Protein AF-A0A441XK48-F1 (afdb_monomer)

Secondary structure (DSSP, 8-state):
-------------HHHHTTSHHHHHHHHHHHHH--HHHHHHTT-TTTHHHHHHHHHTT--S----SSSS--

Structure (mmCIF, N/CA/C/O backbone):
data_AF-A0A441XK48-F1
#
_entry.id   AF-A0A441XK48-F1
#
loop_
_atom_site.group_PDB
_atom_site.id
_atom_site.type_symbol
_atom_site.label_atom_id
_atom_site.label_alt_id
_atom_site.label_comp_id
_atom_site.label_asym_id
_atom_site.label_entity_id
_atom_site.label_seq_id
_atom_site.pdbx_PDB_ins_code
_atom_site.Cartn_x
_atom_site.Cartn_y
_atom_site.Cartn_z
_atom_site.occupancy
_atom_site.B_iso_or_equiv
_atom_site.auth_seq_id
_atom_site.auth_comp_id
_atom_site.auth_asym_id
_atom_site.auth_atom_id
_atom_site.pdbx_PDB_model_num
ATOM 1 N N . ASN A 1 1 ? 29.238 -16.528 -18.990 1.00 77.69 1 ASN A N 1
ATOM 2 C CA . ASN A 1 1 ? 28.741 -16.442 -17.598 1.00 77.69 1 ASN A CA 1
ATOM 3 C C . ASN A 1 1 ? 27.637 -15.404 -17.514 1.00 77.69 1 ASN A C 1
ATOM 5 O O . ASN A 1 1 ? 27.900 -14.263 -17.860 1.00 77.69 1 ASN A O 1
ATOM 9 N N . GLY A 1 2 ? 26.423 -15.798 -17.118 1.00 91.62 2 GLY A N 1
ATOM 10 C CA . GLY A 1 2 ? 25.276 -14.901 -16.919 1.00 91.62 2 GLY A CA 1
ATOM 11 C C . GLY A 1 2 ? 24.692 -15.057 -15.513 1.00 91.62 2 GLY A C 1
ATOM 12 O O . GLY A 1 2 ? 24.942 -16.068 -14.860 1.00 91.62 2 GLY A O 1
ATOM 13 N N . ILE A 1 3 ? 23.935 -14.058 -15.055 1.00 93.94 3 ILE A N 1
ATOM 14 C CA . ILE A 1 3 ? 23.233 -14.073 -13.764 1.00 93.94 3 ILE A CA 1
ATOM 15 C C . ILE A 1 3 ? 21.732 -14.137 -14.037 1.00 93.94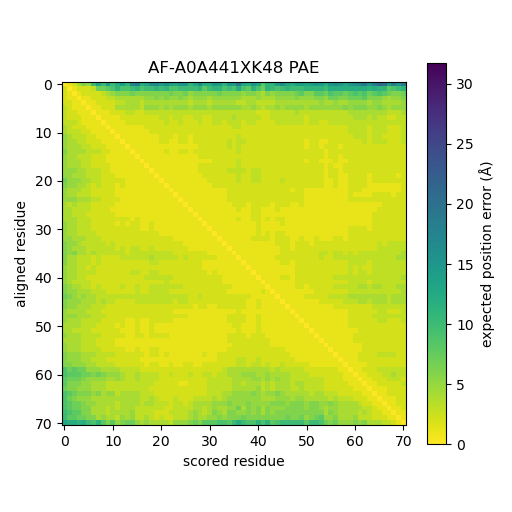 3 ILE A C 1
ATOM 17 O O . ILE A 1 3 ? 21.203 -13.332 -14.800 1.00 93.94 3 ILE A O 1
ATOM 21 N N . VAL A 1 4 ? 21.049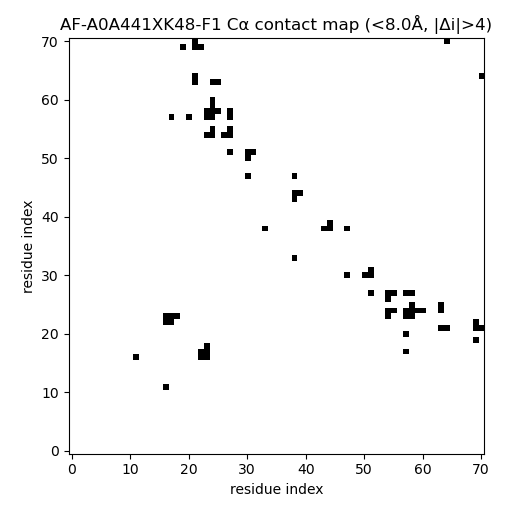 -15.085 -13.397 1.00 96.06 4 VAL A N 1
ATOM 22 C CA . VAL A 1 4 ? 19.585 -15.171 -13.415 1.00 96.06 4 VAL A CA 1
ATOM 23 C C . VAL A 1 4 ? 19.038 -14.386 -12.227 1.00 96.06 4 VAL A C 1
ATOM 25 O O . VAL A 1 4 ? 19.410 -14.648 -11.086 1.00 96.06 4 VAL A O 1
ATOM 28 N N . PHE A 1 5 ? 18.142 -13.437 -12.497 1.00 97.00 5 PHE A N 1
ATOM 29 C CA . PHE A 1 5 ? 17.444 -12.645 -11.484 1.00 97.00 5 PHE A CA 1
ATOM 30 C C . PHE A 1 5 ? 15.928 -12.772 -11.696 1.00 97.00 5 PHE A C 1
ATOM 32 O O . PHE A 1 5 ? 15.339 -11.991 -12.448 1.00 97.00 5 PHE A O 1
ATOM 39 N N . PRO A 1 6 ? 15.284 -13.803 -11.120 1.00 96.38 6 PRO A N 1
ATOM 40 C CA . PRO A 1 6 ? 13.864 -14.028 -11.327 1.00 96.38 6 PRO A CA 1
ATOM 41 C C . PRO A 1 6 ? 13.049 -13.049 -10.479 1.00 96.38 6 PRO A C 1
ATOM 43 O O . PRO A 1 6 ? 13.221 -12.963 -9.264 1.00 96.38 6 PRO A O 1
ATOM 46 N N . ILE A 1 7 ? 12.111 -12.348 -11.111 1.00 97.38 7 ILE A N 1
ATOM 47 C CA . ILE A 1 7 ? 11.166 -11.469 -10.420 1.00 97.38 7 ILE A CA 1
ATOM 48 C C . ILE A 1 7 ? 9.828 -12.200 -10.330 1.00 97.38 7 ILE A C 1
ATOM 50 O O . ILE A 1 7 ? 9.109 -12.340 -11.320 1.00 97.38 7 ILE A O 1
ATOM 54 N N . ARG A 1 8 ? 9.493 -12.694 -9.135 1.00 98.06 8 ARG A N 1
ATOM 55 C CA . ARG A 1 8 ? 8.194 -13.321 -8.867 1.00 98.06 8 ARG A CA 1
ATOM 56 C C . ARG A 1 8 ? 7.210 -12.267 -8.364 1.00 98.06 8 ARG A C 1
ATOM 58 O O . ARG A 1 8 ? 7.389 -11.727 -7.278 1.00 98.06 8 ARG A O 1
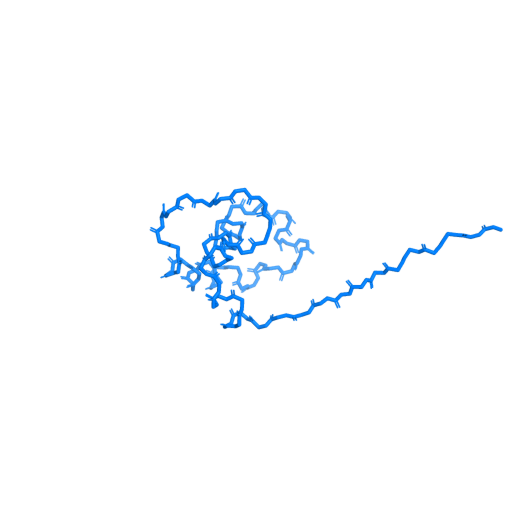ATOM 65 N N . CYS A 1 9 ? 6.158 -12.015 -9.136 1.00 98.00 9 CYS A N 1
ATOM 66 C CA . CYS A 1 9 ? 5.113 -11.053 -8.788 1.00 98.00 9 CYS A CA 1
ATOM 67 C C . CYS A 1 9 ? 3.883 -11.751 -8.192 1.00 98.00 9 CYS A C 1
ATOM 69 O O . CYS A 1 9 ? 3.460 -12.796 -8.689 1.00 98.00 9 CYS A O 1
ATOM 71 N N . TYR A 1 10 ? 3.295 -11.137 -7.165 1.00 97.81 10 TYR A N 1
ATOM 72 C CA . TYR A 1 10 ? 2.035 -11.547 -6.542 1.00 97.81 10 TYR A CA 1
ATOM 73 C C . TYR A 1 10 ? 1.011 -10.417 -6.662 1.00 97.81 10 TYR A C 1
ATOM 75 O O . TYR A 1 10 ? 1.383 -9.246 -6.738 1.00 97.81 10 TYR A O 1
ATOM 83 N N . LEU A 1 11 ? -0.271 -10.776 -6.664 1.00 98.31 11 LEU A N 1
ATOM 84 C CA . LEU A 1 11 ? -1.395 -9.844 -6.653 1.00 98.31 11 LEU A CA 1
ATOM 85 C C . LEU A 1 11 ? -2.350 -10.228 -5.521 1.00 98.31 11 LEU A C 1
ATOM 87 O O . LEU A 1 11 ? -2.480 -11.405 -5.192 1.00 98.31 11 LEU A O 1
ATOM 91 N N . ILE A 1 12 ? -3.011 -9.227 -4.951 1.00 98.19 12 ILE A N 1
ATOM 92 C CA . ILE A 1 12 ? -4.045 -9.364 -3.924 1.00 98.19 12 ILE A CA 1
ATOM 93 C C . ILE A 1 12 ? -5.065 -8.243 -4.130 1.00 98.19 12 ILE A C 1
ATOM 95 O O . ILE A 1 12 ? -4.682 -7.129 -4.503 1.00 98.19 12 ILE A O 1
ATOM 99 N N . LYS A 1 13 ? -6.357 -8.517 -3.929 1.00 98.38 13 LYS A N 1
ATOM 100 C CA . LYS A 1 13 ? -7.378 -7.459 -3.967 1.00 98.38 13 LYS A CA 1
ATOM 101 C C . LYS A 1 13 ? -7.297 -6.603 -2.706 1.00 98.38 13 LYS A C 1
ATOM 103 O O . LYS A 1 13 ? -6.929 -7.093 -1.643 1.00 98.38 13 LYS A O 1
ATOM 108 N N . MET A 1 14 ? -7.714 -5.341 -2.796 1.00 98.12 14 MET A N 1
ATOM 109 C CA . MET A 1 14 ? -7.769 -4.461 -1.621 1.00 98.12 14 MET A CA 1
ATOM 110 C C . MET A 1 14 ? -8.668 -5.042 -0.524 1.00 98.12 14 MET A C 1
ATOM 112 O O . MET A 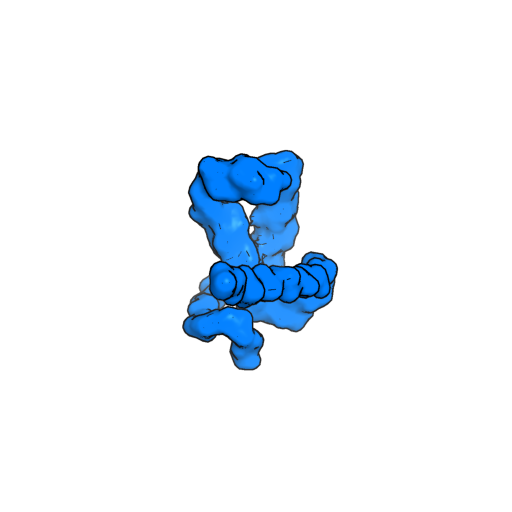1 14 ? -8.241 -5.099 0.624 1.00 98.12 14 MET A O 1
ATOM 116 N N . ASP A 1 15 ? -9.843 -5.562 -0.891 1.00 98.38 15 ASP A N 1
ATOM 117 C CA . ASP A 1 15 ? -10.785 -6.180 0.054 1.00 98.38 15 ASP A CA 1
ATOM 118 C C . ASP A 1 15 ? -10.210 -7.425 0.745 1.00 98.38 15 ASP A C 1
ATOM 120 O O . ASP A 1 15 ? -10.503 -7.678 1.907 1.00 98.38 15 ASP A O 1
ATOM 124 N N . GLU A 1 16 ? -9.349 -8.183 0.059 1.00 98.44 16 GLU A N 1
ATOM 125 C CA . GLU A 1 16 ? -8.658 -9.343 0.635 1.00 98.44 16 GLU A CA 1
ATOM 126 C C . GLU A 1 16 ? -7.509 -8.899 1.550 1.00 98.44 16 GLU A C 1
ATOM 128 O O . GLU A 1 16 ? -7.340 -9.444 2.639 1.00 98.44 16 GLU A O 1
ATOM 133 N N . LEU A 1 17 ? -6.742 -7.877 1.150 1.00 97.75 17 LEU A N 1
ATOM 134 C CA . LEU A 1 17 ? -5.619 -7.345 1.926 1.00 97.75 17 LEU A CA 1
ATOM 135 C C . LEU A 1 17 ? -6.075 -6.806 3.282 1.00 97.75 17 LEU A C 1
ATOM 137 O O . LEU A 1 17 ? -5.414 -7.037 4.294 1.00 97.75 17 LEU A O 1
ATOM 141 N N . VAL A 1 18 ? -7.203 -6.095 3.308 1.00 97.62 18 VAL A N 1
ATOM 142 C CA . VAL A 1 18 ? -7.694 -5.451 4.532 1.00 97.62 18 VAL A CA 1
ATOM 143 C C . VAL A 1 18 ? -8.363 -6.411 5.512 1.00 97.62 18 VAL A C 1
ATOM 145 O O . VAL A 1 18 ? -8.610 -6.018 6.649 1.00 97.62 18 VAL A O 1
ATOM 148 N N . THR A 1 19 ? -8.575 -7.680 5.135 1.00 97.12 19 THR A N 1
ATOM 149 C CA . THR A 1 19 ? -8.988 -8.727 6.093 1.00 97.12 19 THR A CA 1
ATOM 150 C C . THR A 1 19 ? -7.968 -8.930 7.211 1.00 97.12 19 THR A C 1
ATOM 152 O O . THR A 1 19 ? -8.309 -9.476 8.257 1.00 97.12 19 THR A O 1
ATOM 155 N N . GLN A 1 20 ? -6.729 -8.469 7.008 1.00 97.12 20 GLN A N 1
ATOM 156 C CA . GLN A 1 20 ? -5.684 -8.483 8.011 1.00 97.12 20 GLN A CA 1
ATOM 157 C C . GLN A 1 20 ? -5.461 -7.060 8.569 1.00 97.12 20 GLN A C 1
ATOM 159 O O . GLN A 1 20 ? -4.817 -6.239 7.903 1.00 97.12 20 GLN A O 1
ATOM 164 N N . PRO A 1 21 ? -5.961 -6.729 9.781 1.00 96.44 21 PRO A N 1
ATOM 165 C CA . PRO A 1 21 ? -6.013 -5.349 10.280 1.00 96.44 21 PRO A CA 1
ATOM 166 C C . PRO A 1 21 ? -4.661 -4.633 10.300 1.00 96.44 21 PRO A C 1
ATOM 168 O O . PRO A 1 21 ? -4.571 -3.458 9.941 1.00 96.44 21 PRO A O 1
ATOM 171 N N . LYS A 1 22 ? -3.578 -5.354 10.629 1.00 97.06 22 LYS A N 1
ATOM 172 C CA . LYS A 1 22 ? -2.205 -4.824 10.583 1.00 97.06 22 LYS A CA 1
ATOM 173 C C . LYS A 1 22 ? -1.827 -4.281 9.211 1.00 97.06 22 LYS A C 1
ATOM 175 O O . LYS A 1 22 ? -1.163 -3.246 9.115 1.00 97.06 22 LYS A O 1
ATOM 180 N N . TRP A 1 23 ? -2.213 -4.984 8.153 1.00 97.69 23 TRP A N 1
ATOM 181 C CA . TRP A 1 23 ? -1.889 -4.597 6.787 1.00 97.69 23 TRP A CA 1
ATOM 182 C C . TRP A 1 23 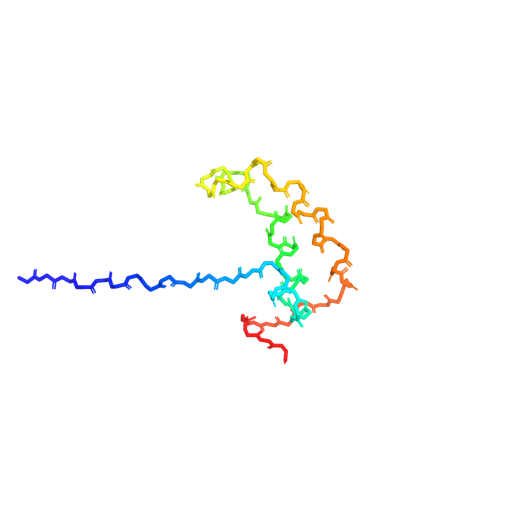? -2.708 -3.394 6.343 1.00 97.69 23 TRP A C 1
ATOM 184 O O . TRP A 1 23 ? -2.137 -2.490 5.737 1.00 97.69 23 TRP A O 1
ATOM 194 N N . ALA A 1 24 ? -3.989 -3.328 6.717 1.00 97.69 24 ALA A N 1
ATOM 195 C CA . ALA A 1 24 ? -4.845 -2.180 6.432 1.00 97.69 24 ALA A CA 1
ATOM 196 C C . ALA A 1 24 ? -4.275 -0.880 7.032 1.00 97.69 24 ALA A C 1
ATOM 198 O O . ALA A 1 24 ? -3.970 0.057 6.286 1.00 97.69 24 ALA A O 1
ATOM 199 N N . ARG A 1 25 ? -4.016 -0.852 8.352 1.00 97.62 25 ARG A N 1
ATOM 200 C CA . ARG A 1 25 ? -3.439 0.330 9.029 1.00 97.62 25 ARG A CA 1
ATOM 201 C C . ARG A 1 25 ? -2.062 0.701 8.488 1.00 97.62 25 ARG A C 1
ATOM 203 O O . ARG A 1 25 ? -1.755 1.876 8.299 1.00 97.62 25 ARG A O 1
ATOM 210 N N . ARG A 1 26 ? -1.215 -0.290 8.186 1.00 97.62 26 ARG A N 1
ATOM 211 C CA . ARG A 1 26 ? 0.114 -0.018 7.628 1.00 97.62 26 ARG A CA 1
ATOM 212 C C . ARG A 1 26 ? 0.019 0.587 6.235 1.00 97.62 26 ARG A C 1
ATOM 214 O O . ARG A 1 26 ? 0.713 1.563 5.960 1.00 97.62 26 ARG A O 1
ATOM 221 N N . LEU A 1 27 ? -0.800 0.008 5.361 1.00 97.88 27 LEU A N 1
ATOM 222 C CA . LEU A 1 27 ? -0.931 0.479 3.989 1.00 97.88 27 LEU A CA 1
ATOM 223 C C . LEU A 1 27 ? -1.499 1.900 3.955 1.00 97.88 27 LEU A C 1
ATOM 225 O O . LEU A 1 27 ? -0.995 2.713 3.185 1.00 97.88 27 LEU A O 1
ATOM 229 N N . HIS A 1 28 ? -2.454 2.229 4.837 1.00 98.56 28 HIS A N 1
ATOM 230 C CA . HIS A 1 28 ? -2.940 3.600 5.011 1.00 98.56 28 HIS A CA 1
ATOM 231 C C . HIS A 1 28 ? -1.781 4.580 5.229 1.00 98.56 28 HIS A C 1
ATOM 233 O O . HIS A 1 28 ? -1.593 5.512 4.448 1.00 98.56 28 HIS A O 1
ATOM 239 N N . ARG A 1 29 ? -0.962 4.326 6.255 1.00 98.12 29 ARG A N 1
ATOM 240 C CA . ARG A 1 29 ? 0.149 5.202 6.655 1.00 98.12 29 ARG A CA 1
ATOM 241 C C . ARG A 1 29 ? 1.213 5.304 5.563 1.00 98.12 29 ARG A C 1
ATOM 243 O O . ARG A 1 29 ? 1.653 6.400 5.244 1.00 98.12 29 ARG A O 1
ATOM 250 N N . VAL A 1 30 ? 1.563 4.183 4.925 1.00 97.88 30 VAL A N 1
ATOM 251 C CA . VAL A 1 30 ? 2.544 4.159 3.827 1.00 97.88 30 VAL A CA 1
ATOM 252 C C . VAL A 1 30 ? 2.065 4.976 2.630 1.00 97.88 30 VAL A C 1
ATOM 254 O O . VAL A 1 30 ? 2.826 5.790 2.121 1.00 97.88 30 VAL A O 1
ATOM 257 N N . ILE A 1 31 ? 0.828 4.784 2.165 1.00 98.38 31 ILE A N 1
ATOM 258 C CA . ILE A 1 31 ? 0.319 5.500 0.985 1.00 98.38 31 ILE A CA 1
ATOM 259 C C . ILE A 1 31 ? 0.075 6.984 1.297 1.00 98.38 31 ILE A C 1
ATOM 261 O O . ILE A 1 31 ? 0.305 7.835 0.432 1.00 98.38 31 ILE A O 1
ATOM 265 N N . ARG A 1 32 ? -0.341 7.316 2.526 1.00 98.38 32 ARG A N 1
ATOM 266 C CA . ARG A 1 32 ? -0.478 8.701 2.995 1.00 98.38 32 ARG A CA 1
ATOM 267 C C . ARG A 1 32 ? 0.868 9.423 2.991 1.00 98.38 32 ARG A C 1
ATOM 269 O O . ARG A 1 32 ? 0.961 10.485 2.388 1.00 98.38 32 ARG A O 1
ATOM 276 N N . ASP A 1 33 ? 1.904 8.812 3.561 1.00 98.25 33 ASP A N 1
ATOM 277 C CA . ASP A 1 33 ? 3.197 9.469 3.804 1.00 98.25 33 ASP A CA 1
ATOM 278 C C . ASP A 1 33 ? 4.211 9.278 2.659 1.00 98.25 33 ASP A C 1
ATOM 280 O O . ASP A 1 33 ? 5.331 9.786 2.723 1.00 98.25 33 ASP A O 1
ATOM 284 N N . LEU A 1 34 ? 3.844 8.552 1.594 1.00 98.31 34 LEU A N 1
ATOM 285 C CA . LEU A 1 34 ? 4.732 8.293 0.459 1.00 98.31 34 LEU A CA 1
ATOM 286 C C . LEU A 1 34 ? 5.207 9.612 -0.196 1.00 98.31 34 LEU A C 1
ATOM 288 O O . LEU A 1 34 ? 4.379 10.457 -0.541 1.00 98.31 34 LEU A O 1
ATOM 292 N N . PRO A 1 35 ? 6.511 9.801 -0.449 1.00 98.44 35 PRO A N 1
ATOM 293 C CA . PRO A 1 35 ? 6.994 10.956 -1.201 1.00 98.44 35 PRO A CA 1
ATOM 294 C C . PRO A 1 35 ? 6.316 11.097 -2.572 1.00 98.44 35 PRO A C 1
ATOM 296 O O . PRO A 1 35 ? 6.107 10.104 -3.275 1.00 98.44 35 PRO A O 1
ATOM 299 N N . GLU A 1 36 ? 6.006 12.335 -2.963 1.00 97.62 36 GLU A N 1
ATOM 300 C CA . GLU A 1 36 ? 5.306 12.672 -4.215 1.00 97.62 36 GLU A CA 1
ATOM 301 C C . GLU A 1 36 ? 6.001 12.066 -5.447 1.00 97.62 36 GLU A C 1
ATOM 303 O O . GLU A 1 36 ? 5.362 11.436 -6.288 1.00 97.62 36 GLU A O 1
ATOM 308 N N . GLU A 1 37 ? 7.330 12.168 -5.517 1.00 98.06 37 GLU A N 1
ATOM 309 C CA . GLU A 1 37 ? 8.139 11.612 -6.609 1.00 98.06 37 GLU A CA 1
ATOM 310 C C . GLU A 1 37 ? 7.975 10.092 -6.744 1.00 98.06 37 GLU A C 1
ATOM 312 O O . GLU A 1 37 ? 7.858 9.567 -7.853 1.00 98.06 37 GLU A O 1
ATOM 317 N N . LEU A 1 38 ? 7.890 9.375 -5.618 1.00 98.38 38 LEU A N 1
ATOM 318 C CA . LEU A 1 38 ? 7.680 7.928 -5.611 1.00 98.38 38 LEU A CA 1
ATOM 319 C C . LEU A 1 38 ? 6.244 7.562 -5.986 1.00 98.38 38 LEU A C 1
ATOM 321 O O . LEU A 1 38 ? 6.037 6.560 -6.672 1.00 98.38 38 LEU A O 1
ATOM 325 N N . ALA A 1 39 ? 5.259 8.357 -5.565 1.00 98.12 39 ALA A N 1
ATOM 326 C CA . ALA A 1 39 ? 3.870 8.170 -5.970 1.00 98.12 39 ALA A CA 1
ATOM 327 C C . ALA A 1 39 ? 3.698 8.366 -7.486 1.00 98.12 39 ALA A C 1
ATOM 329 O O . ALA A 1 39 ? 3.049 7.541 -8.134 1.00 98.12 39 ALA A O 1
ATOM 330 N N . ASN A 1 40 ? 4.342 9.393 -8.050 1.00 98.12 40 ASN A N 1
ATOM 331 C CA . ASN A 1 40 ? 4.366 9.666 -9.487 1.00 98.12 40 ASN A CA 1
ATOM 332 C C . ASN A 1 40 ? 5.054 8.537 -10.261 1.00 98.12 40 ASN A C 1
ATOM 334 O O . ASN A 1 40 ? 4.463 7.976 -11.182 1.00 98.12 40 ASN A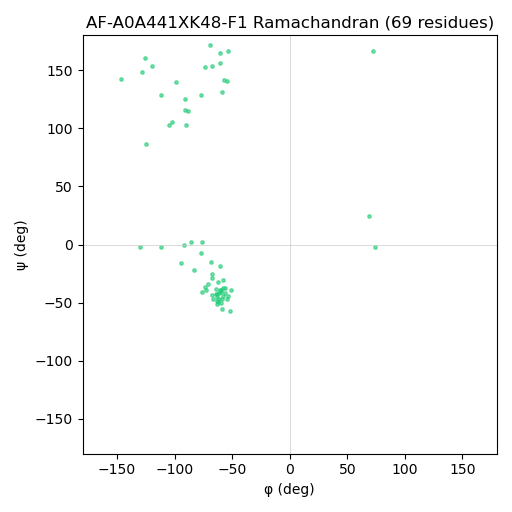 O 1
ATOM 338 N N . TYR A 1 41 ? 6.258 8.138 -9.841 1.00 98.12 41 TYR A N 1
ATOM 339 C CA . TYR A 1 41 ? 7.007 7.045 -10.468 1.00 98.12 41 TYR A CA 1
ATOM 340 C C . TYR A 1 41 ? 6.233 5.717 -10.466 1.00 98.12 41 TYR A C 1
ATOM 342 O O . TYR A 1 41 ? 6.279 4.963 -11.436 1.00 98.12 41 TYR A O 1
ATOM 350 N N . LYS A 1 42 ? 5.483 5.433 -9.392 1.00 97.69 42 LYS A N 1
ATOM 351 C CA . LYS A 1 42 ? 4.670 4.213 -9.254 1.00 97.69 42 LYS A CA 1
ATOM 352 C C . LYS A 1 42 ? 3.270 4.326 -9.872 1.00 97.69 42 LYS A C 1
ATOM 354 O O . LYS A 1 42 ? 2.495 3.378 -9.768 1.00 97.69 42 LYS A O 1
ATOM 359 N N . GLY A 1 43 ? 2.928 5.456 -10.496 1.00 97.75 43 GLY A N 1
ATOM 360 C CA . GLY A 1 43 ? 1.635 5.663 -11.155 1.00 97.75 43 GLY A CA 1
ATOM 361 C C . GLY A 1 43 ? 0.438 5.757 -10.200 1.00 97.75 43 GLY A C 1
ATOM 362 O O . GLY A 1 43 ? -0.686 5.461 -10.601 1.00 97.75 43 GLY A O 1
ATOM 363 N N . LEU A 1 44 ? 0.656 6.149 -8.940 1.00 98.00 44 LEU A N 1
ATOM 364 C CA . LEU A 1 44 ? -0.390 6.213 -7.909 1.00 98.00 44 LEU A CA 1
ATOM 365 C C . LEU A 1 44 ? -1.208 7.511 -7.963 1.00 98.00 44 LEU A C 1
ATOM 367 O O . LEU A 1 44 ? -2.332 7.554 -7.470 1.00 98.00 44 LEU A O 1
ATOM 371 N N . THR A 1 45 ? -0.665 8.575 -8.558 1.00 97.44 45 THR A N 1
ATOM 372 C CA . THR A 1 45 ? -1.154 9.966 -8.456 1.00 97.44 45 THR A CA 1
ATOM 373 C C . THR A 1 45 ? -2.643 10.119 -8.749 1.00 97.44 45 THR A C 1
ATOM 375 O O . THR A 1 45 ? -3.344 10.839 -8.047 1.00 97.44 45 THR A O 1
ATOM 378 N N . ARG A 1 46 ? -3.158 9.386 -9.743 1.00 98.19 46 ARG A N 1
ATOM 379 C CA . ARG A 1 46 ? -4.558 9.482 -10.187 1.00 98.19 46 ARG A CA 1
ATOM 380 C C . ARG A 1 46 ? -5.578 8.977 -9.165 1.00 98.19 46 ARG A C 1
ATOM 382 O O . ARG A 1 46 ? -6.729 9.383 -9.237 1.00 98.19 46 ARG A O 1
ATOM 389 N N . TYR A 1 47 ? -5.184 8.072 -8.269 1.00 98.31 47 TYR A N 1
ATOM 390 C CA . TYR A 1 47 ? -6.099 7.413 -7.328 1.00 98.31 47 TYR A CA 1
ATOM 391 C C . TYR A 1 47 ? -5.619 7.447 -5.875 1.00 98.31 47 TYR A C 1
ATOM 393 O O . TYR A 1 47 ? -6.329 6.981 -4.986 1.00 98.31 47 TYR A O 1
ATOM 401 N N . ARG A 1 48 ? -4.431 8.006 -5.610 1.00 98.38 48 ARG A N 1
ATOM 402 C CA . ARG A 1 48 ? -3.829 8.067 -4.275 1.00 98.38 48 ARG A CA 1
ATOM 403 C C . ARG A 1 48 ? -4.768 8.702 -3.255 1.00 98.38 48 ARG A C 1
ATOM 405 O O . ARG A 1 48 ? -4.943 8.130 -2.188 1.00 98.38 48 ARG A O 1
ATOM 412 N N . ALA A 1 49 ? -5.387 9.836 -3.586 1.00 98.50 49 ALA A N 1
ATOM 413 C CA . ALA A 1 49 ? -6.301 10.530 -2.678 1.00 98.50 49 ALA A CA 1
ATOM 414 C C . ALA A 1 49 ? -7.494 9.643 -2.282 1.00 98.50 49 ALA A C 1
ATOM 416 O O . ALA A 1 49 ? -7.737 9.433 -1.097 1.00 98.50 49 ALA A O 1
ATOM 417 N N . THR A 1 50 ? -8.161 9.036 -3.268 1.00 98.75 50 THR A N 1
ATOM 418 C CA . THR A 1 50 ? -9.273 8.098 -3.048 1.00 98.75 50 THR A CA 1
ATOM 419 C C . THR A 1 50 ? -8.846 6.891 -2.214 1.00 98.75 50 THR A C 1
ATOM 421 O O . THR A 1 50 ? -9.574 6.457 -1.325 1.00 98.75 50 THR A O 1
ATOM 424 N N . LEU A 1 51 ? -7.651 6.354 -2.472 1.00 98.50 51 LEU A N 1
ATOM 425 C CA . LEU A 1 51 ? -7.120 5.212 -1.734 1.00 98.50 51 LEU A CA 1
ATOM 426 C C . LEU A 1 51 ? -6.802 5.563 -0.274 1.00 98.50 51 LEU A C 1
ATOM 428 O O . LEU A 1 51 ? -7.146 4.788 0.615 1.00 98.50 51 LEU A O 1
ATOM 432 N N . VAL A 1 52 ? -6.177 6.717 -0.016 1.00 98.69 52 VAL A N 1
ATOM 433 C CA . VAL A 1 52 ? -5.901 7.202 1.348 1.00 98.69 52 VAL A CA 1
ATOM 434 C C . VAL A 1 52 ? -7.206 7.405 2.108 1.00 98.69 52 VAL A C 1
ATOM 436 O O . VAL A 1 52 ? -7.331 6.922 3.229 1.00 98.69 52 VAL A O 1
ATOM 439 N N . GLU A 1 53 ? -8.195 8.053 1.489 1.00 98.81 53 GLU A N 1
ATOM 440 C CA . GLU A 1 53 ? -9.508 8.271 2.098 1.00 98.81 53 GLU A CA 1
ATOM 441 C C . GLU A 1 53 ? -10.191 6.944 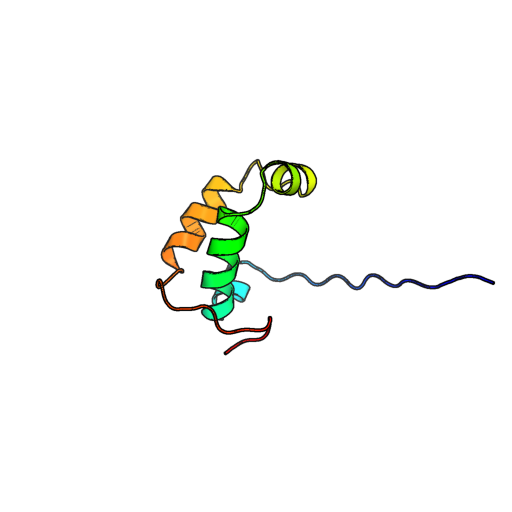2.459 1.00 98.81 53 GLU A C 1
ATOM 443 O O . GLU A 1 53 ? -10.672 6.777 3.581 1.00 98.81 53 GLU A O 1
ATOM 448 N N . TRP A 1 54 ? -10.201 5.972 1.544 1.00 98.69 54 TRP A N 1
ATOM 449 C CA . TRP A 1 54 ? -1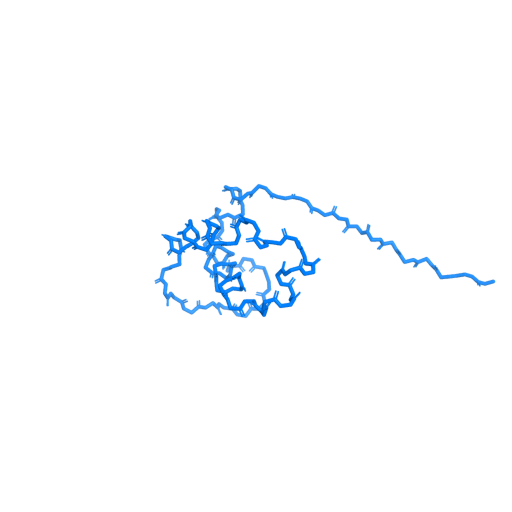0.794 4.660 1.798 1.00 98.69 54 TRP A CA 1
ATOM 450 C C . TRP A 1 54 ? -10.069 3.904 2.922 1.00 98.69 54 TRP A C 1
ATOM 452 O O . TRP A 1 54 ? -10.721 3.401 3.836 1.00 98.69 54 TRP A O 1
ATOM 462 N N . LEU A 1 55 ? -8.731 3.889 2.903 1.00 98.56 55 LEU A N 1
ATOM 463 C CA . LEU A 1 55 ? -7.903 3.229 3.918 1.00 98.56 55 LEU A CA 1
ATOM 464 C C . LEU A 1 55 ? -7.977 3.906 5.295 1.00 98.56 55 LEU A C 1
ATOM 466 O O . LEU A 1 55 ? -7.830 3.222 6.304 1.00 98.56 55 LEU A O 1
ATOM 470 N N . SER A 1 56 ? -8.227 5.218 5.358 1.00 98.56 56 SER A N 1
ATOM 471 C CA . SER A 1 56 ? -8.320 5.960 6.626 1.00 98.56 56 SER A CA 1
ATOM 472 C C . SER A 1 56 ? -9.397 5.409 7.565 1.00 98.56 56 SER A C 1
ATOM 474 O O . SER A 1 56 ? -9.225 5.420 8.779 1.00 98.56 56 SER A O 1
ATOM 476 N N . LYS A 1 57 ? -10.470 4.840 7.001 1.00 98.19 57 LYS A N 1
ATOM 477 C CA . LYS A 1 57 ? -11.580 4.219 7.742 1.00 98.19 57 LYS A CA 1
ATOM 478 C C . LYS A 1 57 ? -11.168 2.926 8.456 1.00 98.19 57 LYS A C 1
ATOM 480 O O . LYS A 1 57 ? -11.910 2.436 9.299 1.00 98.19 57 LYS A O 1
ATOM 485 N N . LEU A 1 58 ? -10.016 2.365 8.085 1.00 97.94 58 LEU A N 1
ATOM 486 C CA . LEU A 1 58 ? -9.483 1.087 8.558 1.00 97.94 58 LEU A CA 1
ATOM 487 C C . LEU A 1 58 ? -8.230 1.261 9.431 1.00 97.94 58 LEU A C 1
ATOM 489 O O . LEU A 1 58 ? -7.679 0.274 9.916 1.00 97.94 58 LEU A O 1
ATOM 493 N N . ASP A 1 59 ? -7.756 2.495 9.617 1.00 97.56 59 ASP A N 1
ATOM 494 C CA . ASP A 1 59 ? -6.672 2.800 10.544 1.00 97.56 59 ASP A CA 1
ATOM 495 C C . ASP A 1 59 ? -7.254 3.126 11.922 1.00 97.56 59 ASP A C 1
ATOM 497 O O . ASP A 1 59 ? -7.771 4.212 12.167 1.00 97.56 59 ASP A O 1
ATOM 501 N N . ASP A 1 60 ? -7.154 2.158 12.828 1.00 94.81 60 ASP A N 1
ATOM 502 C CA . ASP A 1 60 ? -7.655 2.227 14.204 1.00 94.81 60 ASP A CA 1
ATOM 503 C C . ASP A 1 60 ? -6.780 3.075 15.149 1.00 94.81 60 ASP A C 1
ATOM 505 O O . ASP A 1 60 ? -7.045 3.143 16.349 1.00 94.81 60 ASP A O 1
ATOM 509 N N . GLY A 1 61 ? -5.708 3.694 14.644 1.00 95.25 61 GLY A N 1
ATOM 510 C CA . GLY A 1 61 ? -4.766 4.477 15.445 1.00 95.25 61 GLY A CA 1
ATOM 511 C C . GLY A 1 61 ? -3.830 3.637 16.321 1.00 95.25 61 GLY A C 1
ATOM 512 O O . GLY A 1 61 ? -2.933 4.192 16.958 1.00 95.25 61 GLY A O 1
ATOM 513 N N . SER A 1 62 ? -3.961 2.307 16.326 1.00 95.31 62 SER A N 1
ATOM 514 C CA . SER A 1 62 ? -3.081 1.430 17.100 1.00 95.31 62 SER A CA 1
ATOM 515 C C . SER A 1 62 ? -1.641 1.444 16.557 1.00 95.31 62 SER A C 1
ATOM 517 O O . SER A 1 62 ? -1.399 1.702 15.367 1.00 95.31 62 SER A O 1
ATOM 519 N N . PRO A 1 63 ? -0.626 1.166 17.390 1.00 95.56 63 PRO A N 1
ATOM 520 C CA . PRO A 1 63 ? 0.733 0.976 16.902 1.00 95.56 63 PRO A CA 1
ATOM 521 C C . PRO A 1 63 ? 0.800 -0.136 15.850 1.00 95.56 63 PRO A C 1
ATOM 523 O O . PRO A 1 63 ? 0.151 -1.172 15.954 1.00 95.56 63 PRO A O 1
ATOM 526 N N . THR A 1 64 ? 1.623 0.057 14.821 1.00 96.12 64 THR A N 1
ATOM 527 C CA . THR A 1 64 ? 1.904 -1.014 13.863 1.00 96.12 64 THR A CA 1
ATOM 528 C C . THR A 1 64 ? 3.083 -1.830 14.381 1.00 96.12 64 THR A C 1
ATOM 530 O O . THR A 1 64 ? 4.191 -1.302 14.464 1.00 96.12 64 THR A O 1
ATOM 533 N N . SER A 1 65 ? 2.866 -3.105 14.710 1.00 94.62 65 SER A N 1
ATOM 534 C CA . SER A 1 65 ? 3.945 -3.992 15.160 1.00 94.62 65 SER A CA 1
ATOM 535 C C . SER A 1 65 ? 5.042 -4.149 14.084 1.00 94.62 65 SER A C 1
ATOM 537 O O . SER A 1 65 ? 4.767 -3.951 12.890 1.00 94.62 65 SER A O 1
ATOM 539 N N . PRO A 1 66 ? 6.291 -4.491 14.457 1.00 94.75 66 PRO A N 1
ATOM 540 C CA . PRO A 1 66 ? 7.388 -4.685 13.505 1.00 94.75 66 PRO A CA 1
ATOM 541 C C . PRO A 1 66 ? 7.141 -5.802 12.470 1.00 94.75 66 PRO A C 1
ATOM 543 O O . PRO A 1 66 ? 6.257 -6.648 12.616 1.00 94.75 66 PRO A O 1
ATOM 546 N N . GLY A 1 67 ? 7.946 -5.815 11.401 1.00 93.25 67 GLY A N 1
ATOM 547 C CA . GLY A 1 67 ? 7.909 -6.859 10.362 1.00 93.25 67 GLY A CA 1
ATOM 548 C C . GLY A 1 67 ? 6.686 -6.788 9.440 1.00 93.25 67 GLY A C 1
ATOM 549 O O . GLY A 1 67 ? 5.755 -6.036 9.701 1.00 93.25 67 GLY A O 1
ATOM 550 N N . PHE A 1 68 ? 6.690 -7.511 8.317 1.00 89.12 68 PHE A N 1
ATOM 551 C CA . PHE A 1 68 ? 5.651 -7.418 7.271 1.00 89.12 68 PHE A CA 1
ATOM 552 C C . PHE A 1 68 ? 4.519 -8.452 7.388 1.00 89.12 68 PHE A C 1
ATOM 554 O O . PHE A 1 68 ? 3.475 -8.271 6.765 1.00 89.12 68 PHE A O 1
ATOM 561 N N . GLY A 1 69 ? 4.707 -9.515 8.172 1.00 91.62 69 GLY A N 1
ATOM 562 C CA . GLY A 1 69 ? 3.682 -10.541 8.380 1.00 91.62 69 GLY A CA 1
ATOM 563 C C . GLY A 1 69 ? 2.480 -10.033 9.187 1.00 91.62 69 GLY A C 1
ATOM 564 O O . GLY A 1 69 ? 2.542 -8.911 9.705 1.00 91.62 69 GLY A O 1
ATOM 565 N N . PRO A 1 70 ? 1.407 -10.836 9.294 1.00 90.94 70 PRO A N 1
ATOM 566 C CA . PRO A 1 70 ? 0.305 -10.600 10.230 1.00 90.94 70 PRO A CA 1
ATOM 567 C C . PRO A 1 70 ? 0.796 -10.421 11.676 1.00 90.94 70 PRO A C 1
ATOM 569 O O . PRO A 1 70 ? 1.971 -10.669 11.966 1.00 90.94 70 PRO A O 1
ATOM 572 N N . ASP A 1 71 ? -0.086 -9.927 12.546 1.00 84.69 71 ASP A N 1
ATOM 573 C CA . ASP A 1 71 ? 0.113 -10.037 13.999 1.00 84.69 71 ASP A CA 1
ATOM 574 C C . ASP A 1 71 ? -0.075 -11.490 14.464 1.00 84.69 71 ASP A C 1
ATOM 576 O O . ASP A 1 71 ? -0.889 -12.206 13.831 1.00 84.69 71 ASP A O 1
#

Solvent-accessible surface area (backbone atoms only — not comparable to full-atom values): 4674 Å² total; per-residue (Å²): 140,87,84,89,80,86,84,87,84,87,88,77,53,70,78,64,51,45,74,40,59,64,52,25,32,48,50,24,53,51,67,62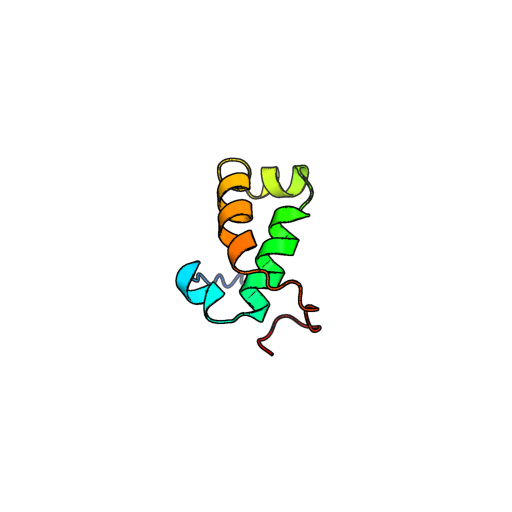,70,50,55,66,71,58,34,53,75,69,67,36,68,91,48,45,67,63,50,34,59,61,29,51,80,52,43,84,80,67,84,80,73,83,75,88,68,82,130

Mean predicted aligned error: 2.69 Å

Sequence (71 aa):
NGIVFPIRCYLIKMDELVTQPKWARRLHRVIRDLPEELANYKGLTRYRATLVEWLSKLDDGSPTSPGFGPD

pLDDT: mean 96.69, std 3.34, range [77.69, 98.81]

Foldseek 3Di:
DDDDDDDDDDDDDPVRQVVQLLSLQVVLVCLVPPDPVVCVVVVNVVCSVVSNVVSVVSNPVDDRDDDDDGD

Radius of gyration: 14.85 Å; Cα contacts (8 Å, |Δi|>4): 42; chains: 1; bounding box: 40×29×35 Å